Protein AF-A0A960VV25-F1 (afdb_monomer_lite)

pLDDT: mean 82.64, std 15.76, range [44.19, 97.75]

Secondary structure (DSSP, 8-state):
-HHHHHHHHHHHHH----TTHHHHHHHHHHHHHHSHHHHHHH-TT--TTTHHHHHHHTGGGS-HHHHHIIIIIISPPHHHHHHHHHHHHHHHHHHHHHTHHHHHHHHTTPPTT-HHHHHHHTTTTS-HHHHHHH--

Foldseek 3Di:
DVVVVVVVVVCVVVVPDPPPVVLVVVLLVLCVPQVVVVCVVFPVPDDSVCSLVRCVVCQVVGDPRNNCSSPPPPDDDPVVVVVVVVVVVVLVVQLCVQCVVVCVVFPVPPDPPCSLVRCVVCLVVGDPSNVVSNDD

Sequence (136 aa):
MRIFIKFILLVFLFGISINAQTDRKKRGELIRKHCKSDKEKFCKDKEYGNIIKCLKNNKDSLSPQCKSILFEKIQKAPEERSSKEEFHKDRGKRIRENCKDDREKFCNNTKYGSIIKCLKSNQHQLSNKCKDALKR

Radius of gyration: 21.74 Å; chains: 1; bounding box: 46×49×50 Å

Structure (mmCIF, N/CA/C/O backbone):
data_AF-A0A960VV25-F1
#
_entry.id   AF-A0A960VV25-F1
#
loop_
_atom_site.group_PDB
_atom_site.id
_atom_site.type_symbol
_atom_site.label_atom_id
_atom_site.label_alt_id
_atom_site.label_comp_id
_atom_site.label_asym_id
_atom_site.label_entity_id
_atom_site.label_seq_id
_atom_site.pdbx_PDB_ins_code
_atom_site.Cartn_x
_atom_site.Cartn_y
_atom_site.Cartn_z
_atom_site.occupancy
_atom_site.B_iso_or_equiv
_atom_site.auth_seq_id
_atom_site.auth_comp_id
_atom_site.auth_asym_id
_atom_site.auth_atom_id
_atom_site.pdbx_PDB_model_num
ATOM 1 N N . MET A 1 1 ? 24.283 -36.518 15.188 1.00 44.34 1 MET A N 1
ATOM 2 C CA . MET A 1 1 ? 24.996 -35.538 14.331 1.00 44.34 1 MET A CA 1
ATOM 3 C C . MET A 1 1 ? 24.272 -35.250 13.007 1.00 44.34 1 MET A C 1
ATOM 5 O O . MET A 1 1 ? 23.817 -34.132 12.826 1.00 44.34 1 MET A O 1
ATOM 9 N N . ARG A 1 2 ? 24.067 -36.228 12.106 1.00 44.19 2 ARG A N 1
ATOM 10 C CA . ARG A 1 2 ? 23.423 -36.018 10.780 1.00 44.19 2 ARG A CA 1
ATOM 11 C C . ARG A 1 2 ? 21.941 -35.594 10.808 1.00 44.19 2 ARG A C 1
ATOM 13 O O . ARG A 1 2 ? 21.484 -34.917 9.895 1.00 44.19 2 ARG A O 1
ATOM 20 N N . ILE A 1 3 ? 21.201 -35.973 11.852 1.00 47.09 3 ILE A N 1
ATOM 21 C CA . ILE A 1 3 ? 19.770 -35.650 12.012 1.00 47.09 3 ILE A CA 1
ATOM 22 C C . ILE A 1 3 ? 19.576 -34.176 12.401 1.00 47.09 3 ILE A C 1
ATOM 24 O O . ILE A 1 3 ? 18.763 -33.488 11.794 1.00 47.09 3 ILE A O 1
ATOM 28 N N . PHE A 1 4 ? 20.393 -33.655 13.322 1.00 44.56 4 PHE A N 1
ATOM 29 C CA . PHE A 1 4 ? 20.364 -32.243 13.727 1.00 44.56 4 PHE A CA 1
ATOM 30 C C . PHE A 1 4 ? 20.710 -31.294 12.569 1.00 44.56 4 PHE A C 1
ATOM 32 O O . PHE A 1 4 ? 20.069 -30.260 12.418 1.00 44.56 4 PHE A O 1
ATOM 39 N N . ILE A 1 5 ? 21.643 -31.687 11.691 1.00 54.09 5 ILE A N 1
ATOM 40 C CA . ILE A 1 5 ? 21.992 -30.931 10.475 1.00 54.09 5 ILE A CA 1
ATOM 41 C C . ILE A 1 5 ? 20.792 -30.847 9.516 1.00 54.09 5 ILE A C 1
ATOM 43 O O . ILE A 1 5 ? 20.516 -29.783 8.968 1.00 54.09 5 ILE A O 1
ATOM 47 N N . LYS A 1 6 ? 20.023 -31.935 9.355 1.00 53.06 6 LYS A N 1
ATOM 48 C CA . LYS A 1 6 ? 18.801 -31.935 8.531 1.00 53.06 6 LYS A CA 1
ATOM 49 C C . LYS A 1 6 ? 17.694 -31.055 9.121 1.00 53.06 6 LYS A C 1
ATOM 51 O O . LYS A 1 6 ? 17.022 -30.364 8.364 1.00 53.06 6 LYS A O 1
ATOM 56 N N . PHE A 1 7 ? 17.537 -31.020 10.446 1.00 55.97 7 PHE A N 1
ATOM 57 C CA . PHE A 1 7 ? 16.581 -30.123 11.110 1.00 55.97 7 PHE A CA 1
ATOM 58 C C . PHE A 1 7 ? 16.959 -28.644 10.952 1.00 55.97 7 PHE A C 1
ATOM 60 O O . PHE A 1 7 ? 16.094 -27.824 10.658 1.00 55.97 7 PHE A O 1
ATOM 67 N N . ILE A 1 8 ? 18.248 -28.313 11.061 1.00 58.22 8 ILE A N 1
ATOM 68 C CA . ILE A 1 8 ? 18.757 -26.950 10.846 1.00 58.22 8 ILE A CA 1
ATOM 69 C C . ILE A 1 8 ? 18.526 -26.498 9.391 1.00 58.22 8 ILE A C 1
ATOM 71 O O . ILE A 1 8 ? 18.083 -25.374 9.161 1.00 58.22 8 ILE A O 1
ATOM 75 N N . LEU A 1 9 ? 18.733 -27.384 8.409 1.00 58.81 9 LEU A N 1
ATOM 76 C CA . LEU A 1 9 ? 18.467 -27.094 6.993 1.00 58.81 9 LEU A CA 1
ATOM 77 C C . LEU A 1 9 ? 16.967 -26.944 6.679 1.00 58.81 9 LEU A C 1
ATOM 79 O O . LEU A 1 9 ? 16.597 -26.100 5.864 1.00 58.81 9 LEU A O 1
ATOM 83 N N . LEU A 1 10 ? 16.088 -27.696 7.351 1.00 57.44 10 LEU A N 1
ATOM 84 C CA . LEU A 1 10 ? 14.632 -27.570 7.188 1.00 57.44 10 LEU A CA 1
ATOM 85 C C . LEU A 1 10 ? 14.085 -26.256 7.764 1.00 57.44 10 LEU A C 1
ATOM 87 O O . LEU A 1 10 ? 13.205 -25.644 7.162 1.00 57.44 10 LEU A O 1
ATOM 91 N N . VAL A 1 11 ? 14.641 -25.775 8.879 1.00 59.84 11 VAL A N 1
ATOM 92 C CA . VAL A 1 11 ? 14.279 -24.468 9.456 1.00 59.84 11 VAL A CA 1
ATOM 93 C C . VAL A 1 11 ? 14.712 -23.317 8.538 1.00 59.84 11 VAL A C 1
ATOM 95 O O . VAL A 1 11 ? 13.974 -22.345 8.387 1.00 59.84 11 VAL A O 1
ATOM 98 N N . PHE A 1 12 ? 15.854 -23.447 7.857 1.00 57.75 12 PHE A N 1
ATOM 99 C CA . PHE A 1 12 ? 16.335 -22.451 6.892 1.00 57.75 12 PHE A CA 1
ATOM 100 C C . PHE A 1 12 ? 15.499 -22.384 5.603 1.00 57.75 12 PHE A C 1
ATOM 102 O O . PHE A 1 12 ? 15.341 -21.301 5.043 1.00 57.75 12 PHE A O 1
ATOM 109 N N . LEU A 1 13 ? 14.910 -23.499 5.155 1.00 56.16 13 LEU A N 1
ATOM 110 C CA . LEU A 1 13 ? 14.032 -23.530 3.974 1.00 56.16 13 LEU A CA 1
ATOM 111 C C . LEU A 1 13 ? 12.615 -22.997 4.253 1.00 56.16 13 LEU A C 1
ATOM 113 O O . LEU A 1 13 ? 11.959 -22.503 3.3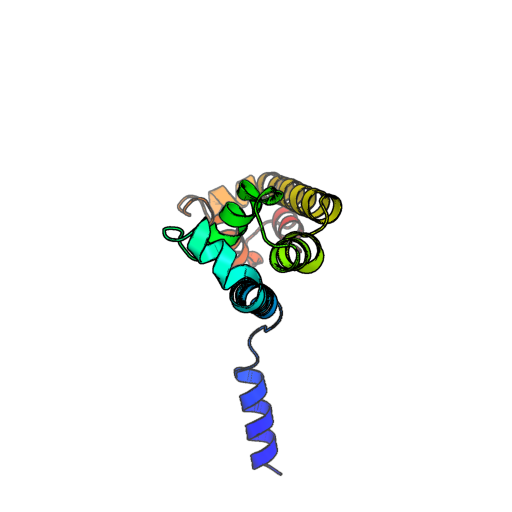38 1.00 56.16 13 LEU A O 1
ATOM 117 N N . PHE A 1 14 ? 12.159 -23.037 5.510 1.00 55.84 14 PHE A N 1
ATOM 118 C CA . PHE A 1 14 ? 10.861 -22.496 5.942 1.00 55.84 14 PHE A CA 1
ATOM 119 C C . PHE A 1 14 ? 10.950 -21.141 6.669 1.00 55.84 14 PHE A C 1
ATOM 121 O O . PHE A 1 14 ? 9.928 -20.599 7.095 1.00 55.84 14 PHE A O 1
ATOM 128 N N . GLY A 1 15 ? 12.147 -20.555 6.782 1.00 57.44 15 GLY A N 1
ATOM 129 C CA . GLY A 1 15 ? 12.406 -19.259 7.417 1.00 57.44 15 GLY A CA 1
ATOM 130 C C . GLY A 1 15 ? 11.915 -18.064 6.592 1.00 57.44 15 GLY A C 1
ATOM 131 O O . GLY A 1 15 ? 12.701 -17.232 6.146 1.00 57.44 15 GLY A O 1
ATOM 132 N N . ILE A 1 16 ? 10.606 -17.971 6.361 1.00 57.91 16 ILE A N 1
ATOM 133 C CA . ILE A 1 16 ? 9.980 -16.878 5.613 1.00 57.91 16 ILE A CA 1
ATOM 134 C C . ILE A 1 16 ? 9.882 -15.630 6.504 1.00 57.91 16 ILE A C 1
ATOM 136 O O . ILE A 1 16 ? 9.392 -15.670 7.627 1.00 57.91 16 ILE A O 1
ATOM 140 N N . SER A 1 17 ? 10.333 -14.503 5.958 1.00 53.59 17 SER A N 1
ATOM 141 C CA . SER A 1 17 ? 10.350 -13.137 6.497 1.00 53.59 17 SER A CA 1
ATOM 142 C C . SER A 1 17 ? 9.198 -12.763 7.459 1.00 53.59 17 SER A C 1
ATOM 144 O O . SER A 1 17 ? 8.121 -12.341 7.034 1.00 53.59 17 SER A O 1
ATOM 146 N N . ILE A 1 18 ? 9.452 -12.813 8.771 1.00 52.78 18 ILE A N 1
ATOM 147 C CA . ILE A 1 18 ? 8.433 -12.625 9.826 1.00 52.78 18 ILE A CA 1
ATOM 148 C C . ILE A 1 18 ? 8.084 -11.138 10.088 1.00 52.78 18 ILE A C 1
ATOM 150 O O . ILE A 1 18 ? 7.010 -10.822 10.597 1.00 52.78 18 ILE A O 1
ATOM 154 N N . ASN A 1 19 ? 8.917 -10.176 9.683 1.00 55.12 19 ASN A N 1
ATOM 155 C CA . ASN A 1 19 ? 8.857 -8.828 10.278 1.00 55.12 19 ASN A CA 1
ATOM 156 C C . ASN A 1 19 ? 7.712 -7.903 9.814 1.00 55.12 19 ASN A C 1
ATOM 158 O O . ASN A 1 19 ? 7.436 -6.919 10.487 1.00 55.12 19 ASN A O 1
ATOM 162 N N . ALA A 1 20 ? 7.022 -8.170 8.699 1.00 51.34 20 ALA A N 1
ATOM 163 C CA . ALA A 1 20 ? 5.946 -7.282 8.214 1.00 51.34 20 ALA A CA 1
ATOM 164 C C . ALA A 1 20 ? 4.524 -7.792 8.516 1.00 51.34 20 ALA A C 1
ATOM 166 O O . ALA A 1 20 ? 3.550 -7.036 8.434 1.00 51.34 20 ALA A O 1
ATOM 167 N N . GLN A 1 21 ? 4.379 -9.082 8.824 1.00 50.12 21 GLN A N 1
ATOM 168 C CA . GLN A 1 21 ? 3.079 -9.693 9.118 1.00 50.12 21 GLN A CA 1
ATOM 169 C C . GLN A 1 21 ? 2.709 -9.576 10.604 1.00 50.12 21 GLN A C 1
ATOM 171 O O . GLN A 1 21 ? 1.528 -9.435 10.930 1.00 50.12 21 GL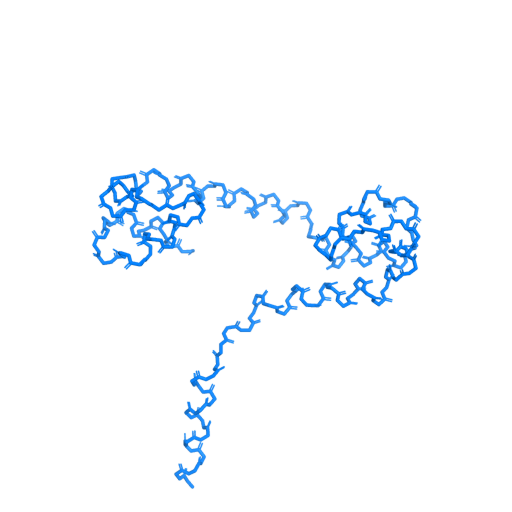N A O 1
ATOM 176 N N . THR A 1 22 ? 3.705 -9.547 11.490 1.00 61.22 22 THR A N 1
ATOM 177 C CA . THR A 1 22 ? 3.538 -9.420 12.946 1.00 61.22 22 THR A CA 1
ATOM 178 C C . THR A 1 22 ? 2.825 -8.130 13.350 1.00 61.22 22 THR A C 1
ATOM 180 O O . THR A 1 22 ? 1.886 -8.178 14.143 1.00 61.22 22 THR A O 1
ATOM 183 N N . ASP A 1 23 ? 3.173 -6.991 12.748 1.00 67.50 23 ASP A N 1
ATOM 184 C CA . ASP A 1 23 ? 2.597 -5.687 13.107 1.00 67.50 23 ASP A CA 1
ATOM 185 C C . ASP A 1 23 ? 1.099 -5.572 12.814 1.00 67.50 23 ASP A C 1
ATOM 187 O O . ASP A 1 23 ? 0.330 -5.057 13.631 1.00 67.50 23 ASP A O 1
ATOM 191 N N . ARG A 1 24 ? 0.646 -6.055 11.649 1.00 71.94 24 ARG A N 1
ATOM 192 C CA . ARG A 1 24 ? -0.784 -6.017 11.300 1.00 71.94 24 ARG A CA 1
ATOM 193 C C . ARG A 1 24 ? -1.600 -6.921 12.216 1.00 71.94 24 ARG A C 1
ATOM 195 O O . ARG A 1 24 ? -2.654 -6.497 12.691 1.00 71.94 24 ARG A O 1
ATOM 202 N N . LYS A 1 25 ? -1.092 -8.123 12.502 1.00 79.81 25 LYS A N 1
ATOM 203 C CA . LYS A 1 25 ? -1.736 -9.075 13.415 1.00 79.81 25 LYS A CA 1
ATOM 204 C C . LYS A 1 25 ? -1.838 -8.496 14.831 1.00 79.81 25 LYS A C 1
ATOM 206 O O . LYS A 1 25 ? -2.928 -8.476 15.396 1.00 79.81 25 LYS A O 1
ATOM 211 N N . LYS A 1 26 ? -0.749 -7.909 15.341 1.00 84.31 26 LYS A N 1
ATOM 212 C CA . LYS A 1 26 ? -0.687 -7.268 16.665 1.00 84.31 26 LYS A CA 1
ATOM 213 C C . LYS A 1 26 ? -1.672 -6.102 16.803 1.00 84.31 26 LYS A C 1
ATOM 215 O O . LYS A 1 26 ? -2.385 -6.010 17.796 1.00 84.31 26 LYS A O 1
ATOM 220 N N . ARG A 1 27 ? -1.776 -5.230 15.792 1.00 85.44 27 ARG A N 1
ATOM 221 C CA . ARG A 1 27 ? -2.763 -4.129 15.783 1.00 85.44 27 ARG A CA 1
ATOM 222 C C . ARG A 1 27 ? -4.201 -4.644 15.803 1.00 85.44 27 ARG A C 1
ATOM 224 O O . ARG A 1 27 ? -5.021 -4.120 16.549 1.00 85.44 27 ARG A O 1
ATOM 231 N N . GLY A 1 28 ? -4.502 -5.665 14.999 1.00 85.31 28 GLY A N 1
ATOM 232 C CA . GLY A 1 28 ? -5.827 -6.288 14.970 1.00 85.31 28 GLY A CA 1
ATOM 233 C C . GLY A 1 28 ? -6.218 -6.897 16.318 1.00 85.31 28 GLY A C 1
ATOM 234 O O . GLY A 1 28 ? -7.355 -6.735 16.756 1.00 85.31 28 GLY A O 1
ATOM 235 N N . GLU A 1 29 ? -5.269 -7.535 17.001 1.00 88.75 29 GLU A N 1
ATOM 236 C CA . GLU A 1 29 ? -5.468 -8.086 18.342 1.00 88.75 29 GLU A CA 1
ATOM 237 C C . GLU A 1 29 ? -5.754 -6.994 19.381 1.00 88.75 29 GLU A C 1
ATOM 239 O O . GLU A 1 29 ? -6.728 -7.102 20.127 1.00 88.75 29 GLU A O 1
ATOM 244 N N . LEU A 1 30 ? -4.973 -5.907 19.378 1.00 89.81 30 LEU A N 1
ATOM 245 C CA . LEU A 1 30 ? -5.185 -4.766 20.272 1.00 89.81 30 LEU A CA 1
ATOM 246 C C . LEU A 1 30 ? -6.583 -4.152 20.099 1.00 89.81 30 LEU A C 1
ATOM 248 O O . LEU A 1 30 ? -7.272 -3.923 21.090 1.00 89.81 30 LEU A O 1
ATOM 252 N N . ILE A 1 31 ? -7.037 -3.951 18.856 1.00 90.56 31 ILE A N 1
ATOM 253 C CA . ILE A 1 31 ? -8.401 -3.473 18.570 1.00 90.56 31 ILE A CA 1
ATOM 254 C C . ILE A 1 31 ? -9.447 -4.472 19.070 1.00 90.56 31 ILE A C 1
ATOM 256 O O . ILE A 1 31 ? -10.409 -4.077 19.725 1.00 90.56 31 ILE A O 1
ATOM 260 N N . ARG A 1 32 ? -9.270 -5.771 18.799 1.00 89.94 32 ARG A N 1
ATOM 261 C CA . ARG A 1 32 ? -10.227 -6.799 19.237 1.00 89.94 32 ARG A CA 1
ATOM 262 C C . ARG A 1 32 ? -10.359 -6.838 20.759 1.00 89.94 32 ARG A C 1
ATOM 264 O O . ARG A 1 32 ? -11.459 -7.056 21.256 1.00 89.94 32 ARG A O 1
ATOM 271 N N . LYS A 1 33 ? -9.251 -6.645 21.477 1.00 92.62 33 LYS A N 1
ATOM 272 C CA . LYS A 1 33 ? -9.194 -6.717 22.938 1.00 92.62 33 LYS A CA 1
ATOM 273 C C . LYS A 1 33 ? -9.725 -5.452 23.613 1.00 92.62 33 LYS A C 1
ATOM 275 O O . LYS A 1 33 ? -10.456 -5.563 24.587 1.00 92.62 33 LYS A O 1
ATOM 280 N N . HIS A 1 34 ? -9.380 -4.274 23.098 1.00 94.38 34 HIS A N 1
ATOM 281 C CA . HIS A 1 34 ? -9.596 -3.007 23.808 1.00 94.38 34 HIS A CA 1
ATOM 282 C C . HIS A 1 34 ? -10.644 -2.085 23.177 1.00 94.38 34 HIS A C 1
ATOM 284 O O . HIS A 1 34 ? -11.041 -1.111 23.801 1.00 94.38 34 HIS A O 1
ATOM 290 N N . CYS A 1 35 ? -11.110 -2.387 21.964 1.00 94.06 35 CYS A N 1
ATOM 291 C CA . CYS A 1 35 ? -12.122 -1.604 21.254 1.00 94.06 35 CYS A CA 1
ATOM 292 C C . CYS A 1 35 ? -13.366 -2.437 20.908 1.00 94.06 35 CYS A C 1
ATOM 294 O O . CYS A 1 35 ? -14.098 -2.081 19.987 1.00 94.06 35 CYS A O 1
ATOM 296 N N . LYS A 1 36 ? -13.604 -3.574 21.585 1.00 93.25 36 LYS A N 1
ATOM 297 C CA . LYS A 1 36 ? -14.709 -4.492 21.250 1.00 93.25 36 LYS A CA 1
ATOM 298 C C . LYS A 1 36 ? -16.068 -3.787 21.307 1.00 93.25 36 LYS A C 1
ATOM 300 O O . LYS A 1 36 ? -16.775 -3.775 20.302 1.00 93.25 36 LYS A O 1
ATOM 305 N N . SER A 1 37 ? -16.388 -3.169 22.442 1.00 94.31 37 SER A N 1
ATOM 306 C CA . SER A 1 37 ? -17.672 -2.494 22.658 1.00 94.31 37 SER A CA 1
ATOM 307 C C . SER A 1 37 ? -17.838 -1.278 21.747 1.00 94.31 37 SER A C 1
ATOM 309 O O . SER A 1 37 ? -18.893 -1.094 21.151 1.00 94.31 37 SER A O 1
ATOM 311 N N . ASP A 1 38 ? -16.779 -0.485 21.557 1.00 95.00 38 ASP A N 1
ATOM 312 C CA . ASP A 1 38 ? -16.803 0.659 20.638 1.00 95.00 38 ASP A CA 1
ATOM 313 C C . ASP A 1 38 ? -17.011 0.216 19.182 1.00 95.00 38 ASP A C 1
ATOM 315 O O . ASP A 1 38 ? -17.794 0.813 18.446 1.00 95.00 38 ASP A O 1
ATOM 319 N N . LYS A 1 39 ? -16.371 -0.882 18.760 1.00 93.19 39 LYS A N 1
ATOM 320 C CA . LYS A 1 39 ? -16.589 -1.474 17.435 1.00 93.19 39 LYS A CA 1
ATOM 321 C C . LYS A 1 39 ? -18.044 -1.914 17.270 1.00 93.19 39 LYS A C 1
ATOM 323 O O . LYS A 1 39 ? -18.637 -1.649 16.231 1.00 93.19 39 LYS A O 1
ATOM 328 N N . GLU A 1 40 ? -18.616 -2.578 18.270 1.00 92.44 40 GLU A N 1
ATOM 329 C CA . GLU A 1 40 ? -20.018 -3.013 18.250 1.00 92.44 40 GLU A CA 1
ATOM 330 C C . GLU A 1 40 ? -20.999 -1.832 18.287 1.00 92.44 40 GLU A C 1
ATOM 332 O O . GLU A 1 40 ? -22.096 -1.923 17.746 1.00 92.44 40 GLU A O 1
ATOM 337 N N . LYS A 1 41 ? -20.619 -0.704 18.884 1.00 94.31 41 LYS A N 1
ATOM 338 C CA . LYS A 1 41 ? -21.471 0.485 18.942 1.00 94.31 41 LYS A CA 1
ATOM 339 C C . LYS A 1 41 ? -21.418 1.314 17.658 1.00 94.31 41 LYS A C 1
ATOM 341 O O . LYS A 1 41 ? -22.458 1.754 17.186 1.00 94.31 41 LYS A O 1
ATOM 346 N N . PHE A 1 42 ? -20.228 1.514 17.094 1.00 93.38 42 PHE A N 1
ATOM 347 C CA . PHE A 1 42 ? -20.004 2.498 16.028 1.00 93.38 42 PHE A CA 1
ATOM 348 C C . PHE A 1 42 ? -19.656 1.889 14.661 1.00 93.38 42 PHE A C 1
ATOM 350 O O . PHE A 1 42 ? -19.749 2.575 13.646 1.00 93.38 42 PHE A O 1
ATOM 357 N N . CYS A 1 43 ? -19.223 0.623 14.608 1.00 92.62 43 CYS A N 1
ATOM 358 C CA . CYS A 1 43 ? -18.572 0.035 13.430 1.00 92.62 43 CYS A CA 1
ATOM 359 C C . CYS A 1 43 ? -19.063 -1.381 13.069 1.00 92.62 43 CYS A C 1
ATOM 361 O O . CYS A 1 43 ? -18.310 -2.126 12.437 1.00 92.62 43 CYS A O 1
ATOM 363 N N . LYS A 1 44 ? -20.293 -1.758 13.458 1.00 84.25 44 LYS A N 1
ATOM 364 C CA . LYS A 1 44 ? -20.886 -3.099 13.254 1.00 84.25 44 LYS A CA 1
ATOM 365 C C . LYS A 1 44 ? -20.764 -3.630 11.820 1.00 84.25 44 LYS A C 1
ATOM 367 O O . LYS A 1 44 ? -20.389 -4.785 11.652 1.00 84.25 44 LYS A O 1
ATOM 372 N N . ASP A 1 45 ? -20.947 -2.767 10.821 1.00 77.94 45 ASP A N 1
ATOM 373 C CA . ASP A 1 45 ? -21.018 -3.167 9.404 1.00 77.94 45 ASP A CA 1
ATOM 374 C C . ASP A 1 45 ? -19.734 -2.873 8.612 1.00 77.94 45 ASP A C 1
ATOM 376 O O . ASP A 1 45 ? -19.748 -2.724 7.389 1.00 77.94 45 ASP A O 1
ATOM 380 N N . LYS A 1 46 ? -18.593 -2.705 9.294 1.00 77.50 46 LYS A N 1
ATOM 381 C CA . LYS A 1 46 ? -17.317 -2.412 8.627 1.00 77.50 46 LYS A CA 1
ATOM 382 C C . LYS A 1 46 ? -16.465 -3.664 8.482 1.00 77.50 46 LYS A C 1
ATOM 384 O O . LYS A 1 46 ? -16.150 -4.337 9.460 1.00 77.50 46 LYS A O 1
ATOM 389 N N . GLU A 1 47 ? -15.997 -3.904 7.257 1.00 71.75 47 GLU A N 1
ATOM 390 C CA . GLU A 1 47 ? -14.954 -4.892 6.980 1.00 71.75 47 GLU A CA 1
ATOM 391 C C . GLU A 1 47 ? -13.720 -4.666 7.865 1.00 71.75 47 GLU A C 1
ATOM 393 O O . GLU A 1 47 ? -13.394 -3.533 8.232 1.00 71.75 47 GLU A O 1
ATOM 398 N N . TYR A 1 48 ? -12.981 -5.742 8.151 1.00 61.53 48 TYR A N 1
ATOM 399 C CA . TYR A 1 48 ? -11.836 -5.734 9.070 1.00 61.53 48 TYR A CA 1
ATOM 400 C C . TYR A 1 48 ? -10.796 -4.638 8.750 1.00 61.53 48 TYR A C 1
ATOM 402 O O . TYR A 1 48 ? -10.209 -4.051 9.660 1.00 61.53 48 TYR A O 1
ATOM 410 N N . GLY A 1 49 ? -10.603 -4.309 7.465 1.00 67.12 49 GLY A N 1
ATOM 411 C CA . GLY A 1 49 ? -9.699 -3.242 7.012 1.00 67.12 49 GLY A CA 1
ATOM 412 C C . GLY A 1 49 ? -10.180 -1.815 7.311 1.00 67.12 49 GLY A C 1
ATOM 413 O O . GLY A 1 49 ? -9.370 -0.890 7.364 1.00 67.12 49 GLY A O 1
ATOM 414 N N . ASN A 1 50 ? -11.476 -1.634 7.564 1.00 79.00 50 ASN A N 1
ATOM 415 C CA . ASN A 1 50 ? -12.131 -0.338 7.733 1.00 79.00 50 ASN A CA 1
ATOM 416 C C . ASN A 1 50 ? -12.471 -0.003 9.195 1.00 79.00 50 ASN A C 1
ATOM 418 O O . ASN A 1 50 ? -12.832 1.139 9.485 1.00 79.00 50 ASN A O 1
ATOM 422 N N . ILE A 1 51 ? -12.301 -0.944 10.132 1.00 87.75 51 ILE A N 1
ATOM 423 C CA . ILE A 1 51 ? -12.624 -0.745 11.557 1.00 87.75 51 ILE A CA 1
ATOM 424 C C . ILE A 1 51 ? -11.771 0.363 12.183 1.00 87.75 51 ILE A C 1
ATOM 426 O O . ILE A 1 51 ? -12.312 1.261 12.817 1.00 87.75 51 ILE A O 1
ATOM 430 N N . ILE A 1 52 ? -10.448 0.358 11.971 1.00 88.00 52 ILE A N 1
ATOM 431 C CA . ILE A 1 52 ? -9.553 1.393 12.526 1.00 88.00 52 ILE A CA 1
ATOM 432 C C . ILE A 1 52 ? -9.962 2.784 12.025 1.00 88.00 52 ILE A C 1
ATOM 434 O O . ILE A 1 52 ? -9.986 3.734 12.801 1.00 88.00 52 ILE A O 1
ATOM 438 N N . LYS A 1 53 ? -10.307 2.913 10.737 1.00 88.62 53 LYS A N 1
ATOM 439 C CA . LYS A 1 53 ? -10.776 4.180 10.157 1.00 88.62 53 LYS A CA 1
ATOM 440 C C . LYS A 1 53 ? -12.109 4.610 10.776 1.00 88.62 53 LYS A C 1
ATOM 442 O O . LYS A 1 53 ? -12.254 5.764 11.155 1.00 88.62 53 LYS A O 1
ATOM 447 N N . CYS A 1 54 ? -13.050 3.680 10.915 1.00 92.88 54 CYS A N 1
ATOM 448 C CA . CYS A 1 54 ? -14.343 3.941 11.538 1.00 92.88 54 CYS A CA 1
ATOM 449 C C . CYS A 1 54 ? -14.211 4.403 12.998 1.00 92.88 54 CYS A C 1
ATOM 451 O O . CYS A 1 54 ? -14.793 5.421 13.366 1.00 92.88 54 CYS A O 1
ATOM 453 N N . LEU A 1 55 ? -13.389 3.723 13.805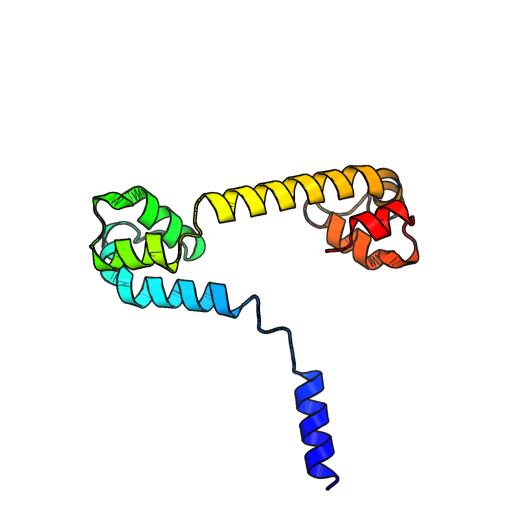 1.00 92.38 55 LEU A N 1
ATOM 454 C CA . LEU A 1 55 ? -13.132 4.120 15.190 1.00 92.38 55 LEU A CA 1
ATOM 455 C C . LEU A 1 55 ? -12.519 5.527 15.253 1.00 92.38 55 LEU A C 1
ATOM 457 O O . LEU A 1 55 ? -12.958 6.348 16.049 1.00 92.38 55 LEU A O 1
ATOM 461 N N . LYS A 1 56 ? -11.578 5.858 14.356 1.00 89.94 56 LYS A N 1
ATOM 462 C CA . LYS A 1 56 ? -10.990 7.208 14.287 1.00 89.94 56 LYS A CA 1
ATOM 463 C C . LYS A 1 56 ? -12.008 8.296 13.958 1.00 89.94 56 LYS A C 1
ATOM 465 O O . LYS A 1 56 ? -11.896 9.394 14.486 1.00 89.94 56 LYS A O 1
ATOM 470 N N . ASN A 1 57 ? -12.990 8.005 13.110 1.00 91.56 57 ASN A N 1
ATOM 471 C CA . ASN A 1 57 ? -14.047 8.965 12.792 1.00 91.56 57 ASN A CA 1
ATOM 472 C C . ASN A 1 57 ? -14.993 9.207 13.978 1.00 91.56 57 ASN A C 1
ATOM 474 O O . ASN A 1 57 ? -15.603 10.263 14.054 1.00 91.56 57 ASN A O 1
ATOM 478 N N . ASN A 1 58 ? -15.076 8.259 14.913 1.00 93.62 58 ASN A N 1
ATOM 479 C CA . ASN A 1 58 ? -15.872 8.367 16.135 1.00 93.62 58 ASN A CA 1
ATOM 480 C C . ASN A 1 58 ? -15.008 8.713 17.355 1.00 93.62 58 ASN A C 1
ATOM 482 O O . ASN A 1 58 ? -15.411 8.430 18.482 1.00 93.62 58 ASN A O 1
ATOM 486 N N . LYS A 1 59 ? -13.811 9.290 17.140 1.00 91.81 59 LYS A N 1
ATOM 487 C CA . LYS A 1 59 ? -12.771 9.455 18.168 1.00 91.81 59 LYS A CA 1
ATOM 488 C C . LYS A 1 59 ? -13.309 10.027 19.471 1.00 91.81 59 LYS A C 1
ATOM 490 O O . LYS A 1 59 ? -12.931 9.522 20.514 1.00 91.81 59 LYS A O 1
ATOM 495 N N . ASP A 1 60 ? -14.200 11.014 19.424 1.00 93.56 60 ASP A N 1
ATOM 496 C CA . ASP A 1 60 ? -14.658 11.739 20.608 1.00 93.56 60 ASP A CA 1
ATOM 497 C C . ASP A 1 60 ? -15.605 10.886 21.463 1.00 93.56 60 ASP A C 1
ATOM 499 O O . ASP A 1 60 ? -15.570 10.967 22.692 1.00 93.56 60 ASP A O 1
ATOM 503 N N . SER A 1 61 ? -16.340 9.971 20.829 1.00 95.06 61 SER A N 1
ATOM 504 C CA . SER A 1 61 ? -17.309 9.064 21.455 1.00 95.06 61 SER A CA 1
ATOM 505 C C . SER A 1 61 ? -16.733 7.703 21.864 1.00 95.06 61 SER A C 1
ATOM 507 O O . SER A 1 61 ? -17.460 6.888 22.432 1.00 95.06 61 SER A O 1
ATOM 509 N N . LEU A 1 62 ? -15.452 7.443 21.582 1.00 95.88 62 LEU A N 1
ATOM 510 C CA . LEU A 1 62 ? -14.778 6.207 21.986 1.00 95.88 62 LEU A CA 1
ATOM 511 C C . LEU A 1 62 ? -14.510 6.162 23.495 1.00 95.88 62 LEU A C 1
ATOM 513 O O . LEU A 1 62 ? -14.193 7.183 24.119 1.00 95.88 62 LEU A O 1
ATOM 517 N N . SER A 1 63 ? -14.518 4.949 24.050 1.00 96.50 63 SER A N 1
ATOM 518 C CA . SER A 1 63 ? -14.034 4.690 25.407 1.00 96.50 63 SER A CA 1
ATOM 519 C C . SER A 1 63 ? -12.573 5.148 25.600 1.00 96.50 63 SER A C 1
ATOM 521 O O . SER A 1 63 ? -11.772 5.081 24.659 1.00 96.50 63 SER A O 1
ATOM 523 N N . PRO A 1 64 ? -12.168 5.570 26.818 1.00 95.44 64 PRO A N 1
ATOM 524 C CA . PRO A 1 64 ? -10.783 5.970 27.097 1.00 95.44 64 PRO A CA 1
ATOM 525 C C . PRO A 1 64 ? -9.755 4.887 26.740 1.00 95.44 64 PRO A C 1
ATOM 527 O O . PRO A 1 64 ? -8.695 5.173 26.186 1.00 95.44 64 PRO A O 1
ATOM 530 N N . GLN A 1 65 ? -10.106 3.624 26.992 1.00 94.44 65 GLN A N 1
ATOM 531 C CA . GLN A 1 65 ? -9.260 2.467 26.700 1.00 94.44 65 GLN A CA 1
ATOM 532 C C . GLN A 1 65 ? -9.045 2.296 25.193 1.00 94.44 65 GLN A C 1
ATOM 534 O O . GLN A 1 65 ? -7.911 2.113 24.745 1.00 94.44 65 GLN A O 1
ATOM 539 N N . CYS A 1 66 ? -10.109 2.409 24.392 1.00 94.75 66 CYS A N 1
ATOM 540 C CA . CYS A 1 66 ? -9.977 2.333 22.945 1.00 94.75 66 CYS A CA 1
ATOM 541 C C . CYS A 1 66 ? -9.233 3.548 22.371 1.00 94.75 66 CYS A C 1
ATOM 543 O O . CYS A 1 66 ? -8.413 3.376 21.469 1.00 94.75 66 CYS A O 1
ATOM 545 N N . LYS A 1 67 ? -9.443 4.757 22.920 1.00 93.25 67 LYS A N 1
ATOM 546 C CA . LYS A 1 67 ? -8.703 5.974 22.535 1.00 93.25 67 LYS A CA 1
ATOM 547 C C . LYS A 1 67 ? -7.194 5.799 22.703 1.00 93.25 67 LYS A C 1
ATOM 549 O O . LYS A 1 67 ? -6.470 5.974 21.725 1.00 93.25 67 LYS A O 1
ATOM 554 N N . SER A 1 68 ? -6.730 5.395 23.889 1.00 91.69 68 SER A N 1
ATOM 555 C CA . SER A 1 68 ? -5.295 5.180 24.146 1.00 91.69 68 SER A CA 1
ATOM 556 C C . SER A 1 68 ? -4.706 4.166 23.160 1.00 91.69 68 SER A C 1
ATOM 558 O O . SER A 1 68 ? -3.736 4.448 22.458 1.00 91.69 68 SER A O 1
ATOM 560 N N . ILE A 1 69 ? -5.352 3.010 22.977 1.00 91.25 69 ILE A N 1
ATOM 561 C CA . ILE A 1 69 ? -4.867 2.004 22.024 1.00 91.25 69 ILE A CA 1
ATOM 562 C C . ILE A 1 69 ? -4.822 2.542 20.588 1.00 91.25 69 ILE A C 1
ATOM 564 O O . ILE A 1 69 ? -3.833 2.336 19.878 1.00 91.25 69 ILE A O 1
ATOM 568 N N . LEU A 1 70 ? -5.873 3.231 20.146 1.00 89.56 70 LEU A N 1
ATOM 569 C CA . LEU A 1 70 ? -5.999 3.701 18.773 1.00 89.56 70 LEU A CA 1
ATOM 570 C C . LEU A 1 70 ? -5.009 4.820 18.441 1.00 89.56 70 LEU A C 1
ATOM 572 O O . LEU A 1 70 ? -4.439 4.799 17.348 1.00 89.56 70 LEU A O 1
ATOM 576 N N . PHE A 1 71 ? -4.806 5.765 19.358 1.00 87.81 71 PHE A N 1
ATOM 577 C CA . PHE A 1 71 ? -4.046 6.991 19.108 1.00 87.81 71 PHE A CA 1
ATOM 578 C C . PHE A 1 71 ? -2.606 6.955 19.624 1.00 87.81 71 PHE A C 1
ATOM 580 O O . PHE A 1 71 ? -1.769 7.639 19.048 1.00 87.81 71 PHE A O 1
ATOM 587 N N . GLU A 1 72 ? -2.292 6.116 20.612 1.00 85.94 72 GLU A N 1
ATOM 588 C CA . GLU A 1 72 ? -0.932 6.006 21.161 1.00 85.94 72 GLU A CA 1
ATOM 589 C C . GLU A 1 72 ? -0.204 4.761 20.644 1.00 85.94 72 GLU A C 1
ATOM 591 O O . GLU A 1 72 ? 0.989 4.811 20.360 1.00 85.94 72 GLU A O 1
ATOM 596 N N . LYS A 1 73 ? -0.905 3.623 20.497 1.00 83.62 73 LYS A N 1
ATOM 597 C CA . LYS A 1 73 ? -0.261 2.340 20.134 1.00 83.62 73 LYS A CA 1
ATOM 598 C C . LYS A 1 73 ? -0.408 1.955 18.665 1.00 83.62 73 LYS A C 1
ATOM 600 O O . LYS A 1 73 ? 0.432 1.234 18.126 1.00 83.62 73 LYS A O 1
ATOM 605 N N . ILE A 1 74 ? -1.497 2.365 18.015 1.00 83.50 74 ILE A N 1
ATOM 606 C CA . ILE A 1 74 ? -1.820 1.952 16.638 1.00 83.50 74 ILE A CA 1
ATOM 607 C C . ILE A 1 74 ? -1.574 3.072 15.632 1.00 83.50 74 ILE A C 1
ATOM 609 O O . ILE A 1 74 ? -1.053 2.819 14.537 1.00 83.50 74 ILE A O 1
ATOM 613 N N . GLN A 1 75 ? -1.974 4.299 15.960 1.00 78.31 75 GLN A N 1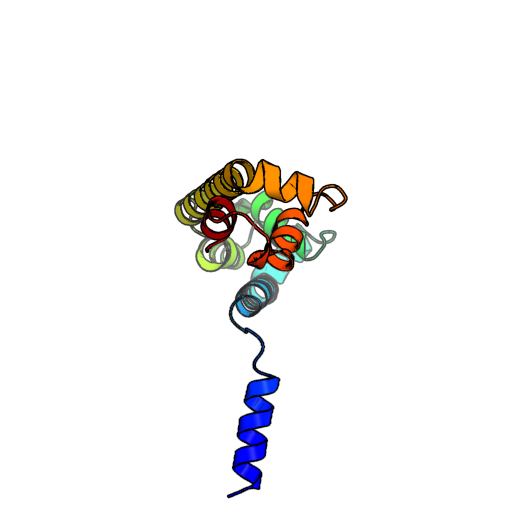
ATOM 614 C CA . GLN A 1 75 ? -1.677 5.462 15.143 1.00 78.31 75 GLN A CA 1
ATOM 615 C C . GLN A 1 75 ? -0.184 5.756 15.225 1.00 78.31 75 GLN A C 1
ATOM 617 O O . GLN A 1 75 ? 0.354 6.028 16.287 1.00 78.31 75 GLN A O 1
ATOM 622 N N . LYS A 1 76 ? 0.482 5.701 14.072 1.00 67.69 76 LYS A N 1
ATOM 623 C CA . LYS A 1 76 ? 1.818 6.278 13.940 1.00 67.69 76 LYS A CA 1
ATOM 624 C C . LYS A 1 76 ? 1.702 7.787 14.119 1.00 67.69 76 LYS A C 1
ATOM 626 O O . LYS A 1 76 ? 0.719 8.362 13.633 1.00 67.69 76 LYS A O 1
ATOM 631 N N . ALA A 1 77 ? 2.684 8.393 14.782 1.00 57.78 77 ALA A N 1
ATOM 632 C CA . ALA A 1 77 ? 2.765 9.840 14.919 1.00 57.78 77 ALA A CA 1
ATOM 633 C C . ALA A 1 77 ? 2.582 10.508 13.537 1.00 57.78 77 ALA A C 1
ATOM 635 O O . ALA A 1 77 ? 3.042 9.951 12.531 1.00 57.78 77 ALA A O 1
ATOM 636 N N . PRO A 1 78 ? 1.888 11.657 13.448 1.00 56.38 78 PRO A N 1
ATOM 637 C CA . PRO A 1 78 ? 1.714 12.385 12.190 1.00 56.38 78 PRO A CA 1
ATOM 638 C C . PRO A 1 78 ? 3.034 12.572 11.431 1.00 56.38 78 PRO A C 1
ATOM 640 O O . PRO A 1 78 ? 3.074 12.357 10.225 1.00 56.38 78 PRO A O 1
ATOM 643 N N . GLU A 1 79 ? 4.127 12.833 12.147 1.00 58.06 79 GLU A N 1
ATOM 644 C CA . GLU A 1 79 ? 5.480 12.976 11.598 1.00 58.06 79 GLU A CA 1
ATOM 645 C C . GLU A 1 79 ? 6.029 11.681 10.964 1.00 58.06 79 GLU A C 1
ATOM 647 O O . GLU A 1 79 ? 6.555 11.705 9.849 1.00 58.06 79 GLU A O 1
ATOM 652 N N . GLU A 1 80 ? 5.836 10.516 11.598 1.00 60.97 80 GLU A N 1
ATOM 653 C CA . GLU A 1 80 ? 6.187 9.211 11.007 1.00 60.97 80 GLU A CA 1
ATOM 654 C C . GLU A 1 80 ? 5.370 8.898 9.747 1.00 60.97 80 GLU A C 1
ATOM 656 O O . GLU A 1 80 ? 5.827 8.191 8.845 1.00 60.97 80 GLU A O 1
ATOM 661 N N . ARG A 1 81 ? 4.113 9.350 9.706 1.00 62.00 81 ARG A N 1
ATOM 662 C CA . ARG A 1 81 ? 3.246 9.132 8.549 1.00 62.00 81 ARG A CA 1
ATOM 663 C C . ARG A 1 81 ? 3.671 10.022 7.386 1.00 62.00 81 ARG A C 1
ATOM 665 O O . ARG A 1 81 ? 3.812 9.497 6.286 1.00 62.00 81 ARG A O 1
ATOM 672 N N . SER A 1 82 ? 3.907 11.307 7.643 1.00 66.81 82 SER A N 1
ATOM 673 C CA . SER A 1 82 ? 4.329 12.282 6.637 1.00 66.81 82 SER A CA 1
ATOM 674 C C . SER A 1 82 ? 5.690 11.925 6.044 1.00 66.81 82 SER A C 1
ATOM 676 O O . SER A 1 82 ? 5.794 11.817 4.829 1.00 66.81 82 SER A O 1
ATOM 678 N N . SER A 1 83 ? 6.690 11.605 6.872 1.00 76.38 83 SER A N 1
ATOM 679 C CA . SER A 1 83 ? 8.020 11.177 6.398 1.00 76.38 83 SER A CA 1
ATOM 680 C C . SER A 1 83 ? 7.965 9.912 5.537 1.00 76.38 83 SER A C 1
ATOM 682 O O . SER A 1 83 ? 8.606 9.825 4.490 1.00 76.38 83 SER A O 1
ATOM 684 N N . LYS A 1 84 ? 7.155 8.920 5.927 1.00 79.38 84 LYS A N 1
ATOM 685 C CA . LYS A 1 84 ? 6.989 7.690 5.144 1.00 79.38 84 LYS A CA 1
ATOM 686 C C . LYS A 1 84 ? 6.222 7.922 3.842 1.00 79.38 84 LYS A C 1
ATOM 688 O O . LYS A 1 84 ? 6.530 7.296 2.828 1.00 79.38 84 LYS A O 1
ATOM 693 N N . GLU A 1 85 ? 5.201 8.770 3.870 1.00 81.00 85 GLU A N 1
ATOM 694 C CA . GLU A 1 85 ? 4.426 9.144 2.689 1.00 81.00 85 GLU A CA 1
ATOM 695 C C . GLU A 1 85 ? 5.282 9.932 1.695 1.00 81.00 85 GLU A C 1
ATOM 697 O O . GLU A 1 85 ? 5.309 9.591 0.512 1.00 81.00 85 GLU A O 1
ATOM 702 N N . GLU A 1 86 ? 6.062 10.891 2.187 1.00 83.31 86 GLU A N 1
ATOM 703 C CA . GLU A 1 86 ? 7.037 11.653 1.416 1.00 83.31 86 GLU A CA 1
ATOM 704 C C . GLU A 1 86 ? 8.108 10.742 0.814 1.00 83.31 86 GLU A C 1
ATOM 706 O O . GLU A 1 86 ? 8.308 10.758 -0.400 1.00 83.31 86 GLU A O 1
ATOM 711 N N . PHE A 1 87 ? 8.691 9.839 1.607 1.00 87.19 87 PHE A N 1
ATOM 712 C CA . PHE A 1 87 ? 9.629 8.831 1.113 1.00 87.19 87 PHE A CA 1
ATOM 713 C C . PHE A 1 87 ? 9.022 7.961 0.002 1.00 87.19 87 PHE A C 1
ATOM 715 O O . PHE A 1 87 ? 9.655 7.703 -1.021 1.00 87.19 87 PHE A O 1
ATOM 722 N N . HIS A 1 88 ? 7.783 7.485 0.164 1.00 88.62 88 HIS A N 1
ATOM 723 C CA . HIS A 1 88 ? 7.121 6.679 -0.864 1.00 88.62 88 HIS A CA 1
ATOM 724 C C . HIS A 1 88 ? 6.788 7.485 -2.123 1.00 88.62 88 HIS A C 1
ATOM 726 O O . HIS A 1 88 ? 6.872 6.938 -3.229 1.00 88.62 88 HIS A O 1
ATOM 732 N N . LYS A 1 89 ? 6.445 8.767 -1.972 1.00 88.50 89 LYS A N 1
ATOM 733 C CA . LYS A 1 89 ? 6.196 9.690 -3.079 1.00 88.50 89 LYS A CA 1
ATOM 734 C C . LYS A 1 89 ? 7.479 9.966 -3.861 1.00 88.50 89 LYS A C 1
ATOM 736 O O . LYS A 1 89 ? 7.469 9.785 -5.082 1.00 88.50 89 LYS A O 1
ATOM 741 N N . ASP A 1 90 ? 8.568 10.314 -3.176 1.00 91.38 90 ASP A N 1
ATOM 742 C CA . ASP A 1 90 ? 9.889 10.537 -3.774 1.00 91.38 90 ASP A CA 1
ATOM 743 C C . ASP A 1 90 ? 10.395 9.275 -4.476 1.00 91.38 90 ASP A C 1
ATOM 745 O O . ASP A 1 90 ? 10.668 9.279 -5.677 1.00 91.38 90 ASP A O 1
ATOM 749 N N . ARG A 1 91 ? 10.380 8.135 -3.779 1.00 92.44 91 ARG A N 1
ATOM 750 C CA . ARG A 1 91 ? 10.777 6.849 -4.359 1.00 92.44 91 ARG A CA 1
ATOM 751 C C . ARG A 1 91 ? 9.958 6.505 -5.601 1.00 92.44 91 ARG A C 1
ATOM 753 O O . ARG A 1 91 ? 10.506 6.031 -6.595 1.00 92.44 91 ARG A O 1
ATOM 760 N N . GLY A 1 92 ? 8.648 6.746 -5.565 1.00 91.62 92 GLY A N 1
ATOM 761 C CA 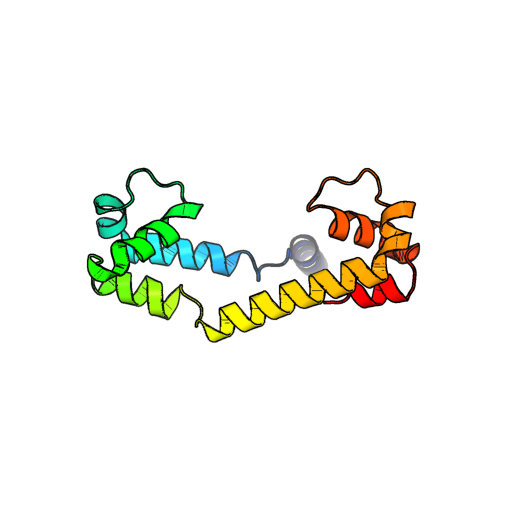. GLY A 1 92 ? 7.772 6.556 -6.718 1.00 91.62 92 GLY A CA 1
ATOM 762 C C . GLY A 1 92 ? 8.140 7.464 -7.894 1.00 91.62 92 GLY A C 1
ATOM 763 O O . GLY A 1 92 ? 8.144 7.001 -9.035 1.00 91.62 92 GLY A O 1
ATOM 764 N N . LYS A 1 93 ? 8.476 8.732 -7.627 1.00 94.06 93 LYS A N 1
ATOM 765 C CA . LYS A 1 93 ? 8.947 9.696 -8.632 1.00 94.06 93 LYS A CA 1
ATOM 766 C C . LYS A 1 93 ? 10.271 9.244 -9.248 1.00 94.06 93 LYS A C 1
ATOM 768 O O . LYS A 1 93 ? 10.319 9.050 -10.461 1.00 94.06 93 LYS A O 1
ATOM 773 N N . ARG A 1 94 ? 11.276 8.939 -8.422 1.00 94.69 94 ARG A N 1
ATOM 774 C CA . ARG A 1 94 ? 12.584 8.439 -8.868 1.00 94.69 94 ARG A CA 1
ATOM 775 C C . ARG A 1 94 ? 12.467 7.203 -9.755 1.00 94.69 94 ARG A C 1
ATOM 777 O O . ARG A 1 94 ? 13.101 7.153 -10.805 1.00 94.69 94 ARG A O 1
ATOM 784 N N . ILE A 1 95 ? 11.646 6.221 -9.375 1.00 94.62 95 ILE A N 1
ATOM 785 C CA . ILE A 1 95 ? 11.423 5.020 -10.198 1.00 94.62 95 ILE A CA 1
ATOM 786 C C . ILE A 1 95 ? 10.757 5.389 -11.528 1.00 94.62 95 ILE A C 1
ATOM 788 O O . ILE A 1 95 ? 11.172 4.892 -12.568 1.00 94.62 95 ILE A O 1
ATOM 792 N N . ARG A 1 96 ? 9.736 6.258 -11.532 1.00 93.69 96 ARG A N 1
ATOM 793 C CA . ARG A 1 96 ? 9.054 6.650 -12.777 1.00 93.69 96 ARG A CA 1
ATOM 794 C C . ARG A 1 96 ? 9.982 7.352 -13.764 1.00 93.69 96 ARG A C 1
ATOM 796 O O . ARG A 1 96 ? 9.875 7.069 -14.954 1.00 93.69 96 ARG A O 1
ATOM 803 N N . GLU A 1 97 ? 10.842 8.234 -13.266 1.00 95.75 97 GLU A N 1
ATOM 804 C CA . GLU A 1 97 ? 11.787 9.017 -14.069 1.00 95.75 97 GLU A CA 1
ATOM 805 C C . GLU A 1 97 ? 12.917 8.136 -14.608 1.00 95.75 97 GLU A C 1
ATOM 807 O O . GLU A 1 97 ? 13.174 8.114 -15.809 1.00 95.75 97 GLU A O 1
ATOM 812 N N . ASN A 1 98 ? 13.545 7.338 -13.744 1.00 97.75 98 ASN A N 1
ATOM 813 C CA . ASN A 1 98 ? 14.728 6.565 -14.121 1.00 97.75 98 ASN A CA 1
ATOM 814 C C . ASN A 1 98 ? 14.404 5.261 -14.862 1.00 97.75 98 ASN A C 1
ATOM 816 O O . ASN A 1 98 ? 15.250 4.762 -15.594 1.00 97.75 98 ASN A O 1
ATOM 820 N N . CYS A 1 99 ? 13.194 4.717 -14.706 1.00 97.12 99 CYS A N 1
ATOM 821 C CA . CYS A 1 99 ? 12.773 3.467 -15.346 1.00 97.12 99 CYS A CA 1
ATOM 822 C C . CYS A 1 99 ? 11.789 3.673 -16.505 1.00 97.12 99 CYS A C 1
ATOM 824 O O . CYS A 1 99 ? 11.066 2.735 -16.838 1.00 97.12 99 CYS A O 1
ATOM 826 N N . LYS A 1 100 ? 11.676 4.880 -17.080 1.00 96.12 100 LYS A N 1
ATOM 827 C CA . LYS A 1 100 ? 10.709 5.158 -18.158 1.00 96.12 100 LYS A CA 1
ATOM 828 C C . LYS A 1 100 ? 10.910 4.214 -19.352 1.00 96.12 100 LYS A C 1
ATOM 830 O O . LYS A 1 100 ? 9.999 3.454 -19.668 1.00 96.12 100 LYS A O 1
ATOM 835 N N . ASP A 1 101 ? 12.113 4.207 -19.918 1.00 97.00 101 ASP A N 1
ATOM 836 C CA . ASP A 1 101 ? 12.449 3.431 -21.121 1.00 97.00 101 ASP A CA 1
ATOM 837 C C . ASP A 1 101 ? 12.388 1.921 -20.844 1.00 97.00 101 ASP A C 1
ATOM 839 O O . ASP A 1 101 ? 11.809 1.150 -21.605 1.00 97.00 101 ASP A O 1
ATOM 843 N N . ASP A 1 102 ? 12.912 1.492 -19.690 1.00 97.19 102 ASP A N 1
ATOM 844 C CA . ASP A 1 102 ? 12.864 0.091 -19.267 1.00 97.19 102 ASP A CA 1
ATOM 845 C C . ASP A 1 102 ? 11.421 -0.399 -19.061 1.00 97.19 102 ASP A C 1
ATOM 847 O O . ASP A 1 102 ? 11.083 -1.538 -19.384 1.00 97.19 102 ASP A O 1
ATOM 851 N N . ARG A 1 103 ? 10.533 0.456 -18.537 1.00 96.06 103 ARG A N 1
ATOM 852 C CA . ARG A 1 103 ? 9.114 0.122 -18.373 1.00 96.06 103 ARG A CA 1
ATOM 853 C C . ARG A 1 103 ? 8.441 -0.075 -19.726 1.00 96.06 103 ARG A C 1
ATOM 855 O O . ARG A 1 103 ? 7.646 -0.999 -19.854 1.00 96.06 103 ARG A O 1
ATOM 862 N N . GLU A 1 104 ? 8.732 0.775 -20.701 1.00 94.69 104 GLU A N 1
ATOM 863 C CA . GLU A 1 104 ? 8.174 0.664 -22.054 1.00 94.69 104 GLU A CA 1
ATOM 864 C C . GLU A 1 104 ? 8.699 -0.588 -22.766 1.00 94.69 104 GLU A C 1
ATOM 866 O O . GLU A 1 104 ? 7.920 -1.320 -23.371 1.00 94.69 104 GLU A O 1
ATOM 871 N N . LYS A 1 105 ? 9.989 -0.896 -22.606 1.00 96.44 105 LYS A N 1
ATOM 872 C CA . LYS A 1 105 ? 10.626 -2.055 -23.238 1.00 96.44 105 LYS A CA 1
ATOM 873 C C . LYS A 1 105 ? 10.213 -3.396 -22.629 1.00 96.44 105 LYS A C 1
ATOM 875 O O . LYS A 1 105 ? 10.003 -4.355 -23.364 1.00 96.44 105 LYS A O 1
ATOM 880 N N . PHE A 1 106 ? 10.116 -3.481 -21.301 1.00 96.00 106 PHE A N 1
ATOM 881 C CA . PHE A 1 106 ? 9.961 -4.762 -20.598 1.00 96.00 106 PHE A CA 1
ATOM 882 C C . PHE A 1 106 ? 8.608 -4.941 -19.897 1.00 96.00 106 PHE A C 1
ATOM 884 O O . PHE A 1 106 ? 8.275 -6.056 -19.501 1.00 96.00 106 PHE A O 1
ATOM 891 N N . CYS A 1 107 ? 7.833 -3.868 -19.697 1.00 95.56 107 CYS A N 1
ATOM 892 C CA . CYS A 1 107 ? 6.649 -3.872 -18.830 1.00 95.56 107 CYS A CA 1
ATOM 893 C C . CYS A 1 107 ? 5.417 -3.148 -19.411 1.00 95.56 107 CYS A C 1
ATOM 895 O O . CYS A 1 107 ? 4.498 -2.845 -18.645 1.00 95.56 107 CYS A O 1
ATOM 897 N N . ASN A 1 108 ? 5.356 -2.882 -20.721 1.00 90.56 108 ASN A N 1
ATOM 898 C CA . ASN A 1 108 ? 4.267 -2.129 -21.369 1.00 90.56 108 ASN A CA 1
ATOM 899 C C . ASN A 1 108 ? 2.857 -2.707 -21.121 1.00 90.56 108 ASN A C 1
ATOM 901 O O . ASN A 1 108 ? 1.920 -1.947 -20.906 1.00 90.56 108 ASN A O 1
ATOM 905 N N . ASN A 1 109 ? 2.724 -4.033 -21.042 1.00 87.25 109 ASN A N 1
ATOM 906 C CA . ASN A 1 109 ? 1.452 -4.733 -20.816 1.00 87.25 109 ASN A CA 1
ATOM 907 C C . ASN A 1 109 ? 1.186 -5.053 -19.333 1.00 87.25 109 ASN A C 1
ATOM 909 O O . ASN A 1 109 ? 0.313 -5.853 -18.993 1.00 87.25 109 ASN A O 1
ATOM 913 N N . THR A 1 110 ? 1.957 -4.464 -18.413 1.00 90.75 110 THR A N 1
ATOM 914 C CA . THR A 1 110 ? 1.798 -4.713 -16.976 1.00 90.75 110 THR A CA 1
ATOM 915 C C . THR A 1 110 ? 0.680 -3.857 -16.393 1.00 90.75 110 THR A C 1
ATOM 917 O O . THR A 1 110 ? 0.709 -2.631 -16.476 1.00 90.75 110 THR A O 1
ATOM 920 N N . LYS A 1 111 ? -0.261 -4.497 -15.690 1.00 88.31 111 LYS A N 1
ATOM 921 C CA . LYS A 1 111 ? -1.330 -3.809 -14.953 1.00 88.31 111 LYS A CA 1
ATOM 922 C C . LYS A 1 111 ? -0.773 -2.731 -14.014 1.00 88.31 111 LYS A C 1
ATOM 924 O O . LYS A 1 111 ? 0.189 -2.969 -13.271 1.00 88.31 111 LYS A O 1
ATOM 929 N N . TYR A 1 112 ? -1.444 -1.578 -13.972 1.00 72.06 112 TYR A N 1
ATOM 930 C CA . TYR A 1 112 ? -1.185 -0.519 -12.995 1.00 72.06 112 TYR A CA 1
ATOM 931 C C . TYR A 1 112 ? -1.082 -1.087 -11.567 1.00 72.06 112 TYR A C 1
ATOM 933 O O . TYR A 1 112 ? -1.876 -1.927 -11.145 1.00 72.06 112 TYR A O 1
ATOM 941 N N . GLY A 1 113 ? -0.044 -0.673 -10.836 1.00 79.50 113 GLY A N 1
ATOM 942 C CA . GLY A 1 113 ? 0.294 -1.202 -9.507 1.00 79.50 113 GLY A CA 1
ATOM 943 C C . GLY A 1 113 ? 1.257 -2.398 -9.501 1.00 79.50 113 GLY A C 1
ATOM 944 O O . GLY A 1 113 ? 1.857 -2.674 -8.466 1.00 79.50 113 GLY A O 1
ATOM 945 N N . SER A 1 114 ? 1.491 -3.056 -10.644 1.00 90.38 114 SER A N 1
ATOM 946 C CA . SER A 1 114 ? 2.431 -4.191 -10.754 1.00 90.38 114 SER A CA 1
ATOM 947 C C . SER A 1 114 ? 3.752 -3.847 -11.454 1.00 90.38 114 SER A C 1
ATOM 949 O O . SER A 1 114 ? 4.653 -4.683 -11.499 1.00 90.38 114 SER A O 1
ATOM 951 N N . ILE A 1 115 ? 3.919 -2.609 -11.937 1.00 92.69 115 ILE A N 1
ATOM 952 C CA . ILE A 1 115 ? 5.106 -2.165 -12.692 1.00 92.69 115 ILE A CA 1
ATOM 953 C C . ILE A 1 115 ? 6.408 -2.426 -11.924 1.00 92.69 115 ILE A C 1
ATOM 955 O O . ILE A 1 115 ? 7.339 -2.994 -12.480 1.00 92.69 115 ILE A O 1
ATOM 959 N N . ILE A 1 116 ? 6.480 -2.073 -10.635 1.00 93.31 116 ILE A N 1
ATOM 960 C CA . ILE A 1 116 ? 7.706 -2.277 -9.837 1.00 93.31 116 ILE A CA 1
ATOM 961 C C . ILE A 1 116 ? 8.067 -3.768 -9.749 1.00 93.31 116 ILE A C 1
ATOM 963 O O . ILE A 1 116 ? 9.245 -4.115 -9.754 1.00 93.31 116 ILE A O 1
ATOM 967 N N . LYS A 1 117 ? 7.067 -4.657 -9.682 1.00 94.50 117 LYS A N 1
ATOM 968 C CA . LYS A 1 117 ? 7.285 -6.109 -9.669 1.00 94.50 117 LYS A CA 1
ATOM 969 C C . LYS A 1 117 ? 7.816 -6.595 -11.020 1.00 94.50 117 LYS A C 1
ATOM 971 O O . LYS A 1 117 ? 8.766 -7.374 -11.042 1.00 94.50 117 LYS A O 1
ATOM 976 N N . CYS A 1 118 ? 7.240 -6.109 -12.118 1.00 96.38 118 CYS A N 1
ATOM 977 C CA . CYS A 1 118 ? 7.726 -6.417 -13.461 1.00 96.38 118 CYS A CA 1
ATOM 978 C C . CYS A 1 118 ? 9.176 -5.950 -13.661 1.00 96.38 118 CYS A C 1
ATOM 980 O O . CYS A 1 118 ? 10.023 -6.754 -14.046 1.00 96.38 118 CYS A O 1
ATOM 982 N N . LEU A 1 119 ? 9.490 -4.699 -13.303 1.00 95.88 119 LEU A N 1
ATOM 983 C CA . LEU A 1 119 ? 10.847 -4.155 -13.401 1.00 95.88 119 LEU A CA 1
ATOM 984 C C . LEU A 1 119 ? 11.837 -5.022 -12.612 1.00 95.88 119 LEU A C 1
ATOM 986 O O . LEU A 1 119 ? 12.838 -5.468 -13.157 1.00 95.88 119 LEU A O 1
ATOM 990 N N . LYS A 1 120 ? 11.519 -5.365 -11.358 1.00 94.62 120 LYS A N 1
ATOM 991 C CA . LYS A 1 120 ? 12.370 -6.247 -10.541 1.00 94.62 120 LYS A CA 1
ATOM 992 C C . LYS A 1 120 ? 12.583 -7.636 -11.145 1.00 94.62 120 LYS A C 1
ATOM 994 O O . LYS A 1 120 ? 13.665 -8.188 -11.000 1.00 94.62 120 LYS A O 1
ATOM 999 N N . SER A 1 121 ? 11.585 -8.192 -11.825 1.00 95.56 121 SER A N 1
ATOM 1000 C CA . SER A 1 121 ? 11.715 -9.502 -12.485 1.00 95.56 121 SER A CA 1
ATOM 1001 C C . SER A 1 121 ? 12.658 -9.439 -13.692 1.00 95.56 121 SER A C 1
ATOM 1003 O O . SER A 1 121 ? 13.311 -10.420 -14.019 1.00 95.56 121 SER A O 1
ATOM 1005 N N . ASN A 1 122 ? 12.790 -8.258 -14.298 1.00 95.75 122 ASN A N 1
ATOM 1006 C CA . ASN A 1 122 ? 13.705 -7.984 -15.400 1.00 95.75 122 ASN A CA 1
ATOM 1007 C C . ASN A 1 122 ? 15.010 -7.319 -14.941 1.00 95.75 122 ASN A C 1
ATOM 1009 O O . ASN A 1 122 ? 15.740 -6.801 -15.781 1.00 95.75 122 ASN A O 1
ATOM 1013 N N . GLN A 1 123 ? 15.332 -7.335 -13.637 1.00 94.19 123 GLN A N 1
ATOM 1014 C CA . GLN A 1 123 ? 16.398 -6.512 -13.048 1.00 94.19 123 GLN A CA 1
ATOM 1015 C C . GLN A 1 123 ? 17.733 -6.581 -13.789 1.00 94.19 123 GLN A C 1
ATOM 1017 O O . GLN A 1 123 ? 18.408 -5.569 -13.867 1.00 94.19 123 GLN A O 1
ATOM 1022 N N . HIS A 1 124 ? 18.111 -7.731 -14.352 1.00 95.00 124 HIS A N 1
ATOM 1023 C CA . HIS A 1 124 ? 19.385 -7.903 -15.054 1.00 95.00 124 HIS A CA 1
ATOM 1024 C C . HIS A 1 124 ? 19.436 -7.132 -16.381 1.00 95.00 124 HIS A C 1
ATOM 1026 O O . HIS A 1 124 ? 20.488 -6.598 -16.731 1.00 95.00 124 HIS A O 1
ATOM 1032 N N . GLN A 1 125 ? 18.289 -7.003 -17.050 1.00 96.44 125 GLN A N 1
ATOM 1033 C CA . GLN A 1 125 ? 18.123 -6.368 -18.359 1.00 96.44 125 GLN A CA 1
ATOM 1034 C C . GLN A 1 125 ? 17.851 -4.860 -18.268 1.00 96.44 125 GLN A C 1
ATOM 1036 O O . GLN A 1 125 ? 17.866 -4.174 -19.286 1.00 96.44 125 GLN A O 1
ATOM 1041 N N . LEU A 1 126 ? 17.605 -4.340 -17.061 1.00 97.50 126 LEU A N 1
ATOM 1042 C CA . LEU A 1 126 ? 17.345 -2.918 -16.852 1.00 97.50 126 LEU A CA 1
ATOM 1043 C C . LEU A 1 126 ? 18.616 -2.079 -17.005 1.00 97.50 126 LEU A C 1
ATOM 1045 O O . LEU A 1 126 ? 19.728 -2.520 -16.680 1.00 97.50 126 LEU A O 1
ATOM 1049 N N . SER A 1 127 ? 18.422 -0.818 -17.377 1.00 97.75 127 SER A N 1
ATOM 1050 C CA . SER A 1 127 ? 19.456 0.208 -17.281 1.00 97.75 127 SER A CA 1
ATOM 1051 C C . SER A 1 127 ? 19.987 0.373 -15.847 1.00 97.75 127 SER A C 1
ATOM 1053 O O . SER A 1 127 ? 19.284 0.133 -14.858 1.00 97.75 127 SER A O 1
ATOM 1055 N N . ASN A 1 128 ? 21.236 0.832 -15.715 1.00 97.62 128 ASN A N 1
ATOM 1056 C CA . ASN 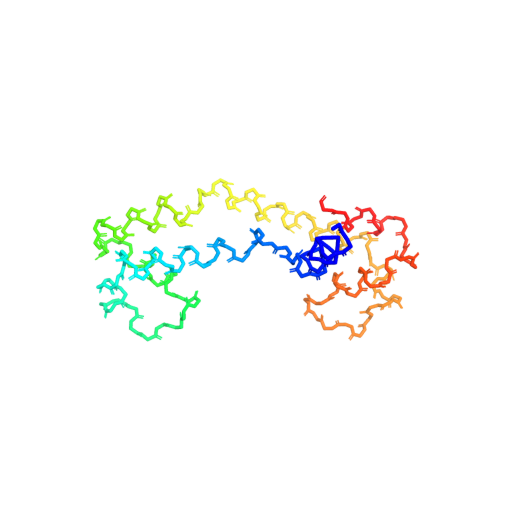A 1 128 ? 21.852 1.086 -14.407 1.00 97.62 128 ASN A CA 1
ATOM 1057 C C . ASN A 1 128 ? 21.056 2.122 -13.597 1.00 97.62 128 ASN A C 1
ATOM 1059 O O . ASN A 1 128 ? 20.737 1.871 -12.436 1.00 97.62 128 ASN A O 1
ATOM 1063 N N . LYS A 1 129 ? 20.608 3.210 -14.244 1.00 97.12 129 LYS A N 1
ATOM 1064 C CA . LYS A 1 129 ? 19.749 4.233 -13.620 1.00 97.12 129 LYS A CA 1
ATOM 1065 C C . LYS A 1 129 ? 18.479 3.631 -13.006 1.00 97.12 129 LYS A C 1
ATOM 1067 O O . LYS A 1 129 ? 18.094 3.985 -11.891 1.00 97.12 129 LYS A O 1
ATOM 1072 N N . CYS A 1 130 ? 17.841 2.677 -13.685 1.00 97.62 130 CYS A N 1
ATOM 1073 C CA . CYS A 1 130 ? 16.641 2.040 -13.163 1.00 97.62 130 CYS A CA 1
ATOM 1074 C C . CYS A 1 130 ? 16.948 1.040 -12.038 1.00 97.62 130 CYS A C 1
ATOM 1076 O O . CYS A 1 130 ? 16.239 1.020 -11.027 1.00 97.62 130 CYS A O 1
ATOM 1078 N N . LYS A 1 131 ? 18.030 0.256 -12.155 1.00 97.00 131 LYS A N 1
ATOM 1079 C CA . LYS A 1 131 ? 18.515 -0.626 -11.074 1.00 97.00 131 LYS A CA 1
ATOM 1080 C C . LYS A 1 131 ? 18.750 0.165 -9.787 1.00 97.00 131 LYS A C 1
ATOM 1082 O O . LYS A 1 131 ? 18.274 -0.236 -8.725 1.00 97.00 131 LYS A O 1
ATOM 1087 N N . ASP A 1 132 ? 19.401 1.319 -9.892 1.00 95.62 132 ASP A N 1
ATOM 1088 C CA . ASP A 1 132 ? 19.674 2.202 -8.757 1.00 95.62 132 ASP A CA 1
ATOM 1089 C C . ASP A 1 132 ? 18.403 2.834 -8.182 1.00 95.62 132 ASP A C 1
ATOM 1091 O O . ASP A 1 132 ? 18.250 2.948 -6.964 1.00 95.62 132 ASP A O 1
ATOM 1095 N N . ALA A 1 133 ? 17.436 3.187 -9.028 1.00 95.12 133 ALA A N 1
ATOM 1096 C CA . ALA A 1 133 ? 16.145 3.695 -8.574 1.00 95.12 133 ALA A CA 1
ATOM 1097 C C . ALA A 1 133 ? 15.311 2.656 -7.802 1.00 95.12 133 ALA A C 1
ATOM 1099 O O . ALA A 1 133 ? 14.526 3.029 -6.926 1.00 95.12 133 ALA A O 1
ATOM 1100 N N . LEU A 1 134 ? 15.481 1.361 -8.093 1.00 94.19 134 LEU A N 1
ATOM 1101 C CA . LEU A 1 134 ? 14.739 0.266 -7.457 1.00 94.19 134 LEU A CA 1
ATOM 1102 C C . LEU A 1 134 ? 15.290 -0.171 -6.094 1.00 94.19 134 LEU A C 1
ATOM 1104 O O . LEU A 1 134 ? 14.564 -0.868 -5.361 1.00 94.19 134 LEU A O 1
ATOM 1108 N N . LYS A 1 135 ? 16.516 0.245 -5.746 1.00 90.38 135 LYS A N 1
ATOM 1109 C CA . LYS A 1 135 ? 17.119 0.025 -4.423 1.00 90.38 135 LYS A CA 1
ATOM 1110 C C . LYS A 1 135 ? 16.198 0.584 -3.320 1.00 90.38 135 LYS A C 1
ATOM 1112 O O . LYS A 1 135 ? 15.372 1.474 -3.557 1.00 90.38 135 LYS A O 1
ATOM 1117 N N . ARG A 1 136 ? 16.209 -0.078 -2.163 1.00 73.94 136 ARG A N 1
ATOM 1118 C CA . ARG A 1 136 ? 15.352 0.249 -1.017 1.00 73.94 136 ARG A CA 1
ATOM 1119 C C . ARG A 1 136 ? 16.074 1.169 -0.060 1.00 73.94 136 ARG A C 1
ATOM 1121 O O . ARG A 1 136 ? 17.286 0.937 0.111 1.00 73.94 136 ARG A O 1
#